Protein AF-A0A952C0V8-F1 (afdb_monomer)

Mean predicted aligned error: 5.32 Å

Nearest PDB structures (foldseek):
  3t0g-assembly1_A  TM=7.749E-01  e=5.370E-01  Escherichia coli K-12
  6ux3-assemb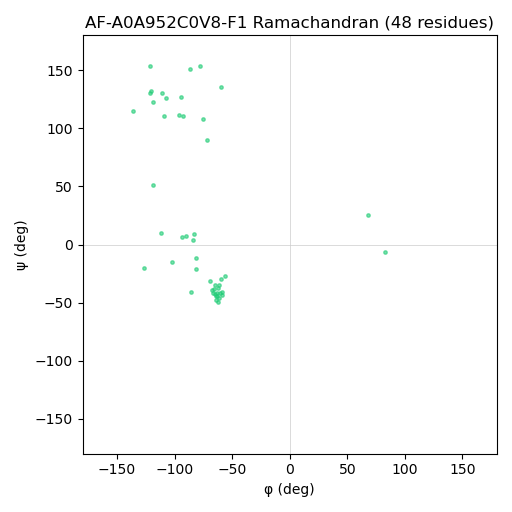ly1_B  TM=6.592E-01  e=5.001E-01  Enterobacter cloacae subsp. cloacae ATCC 13047
  3t0f-assembly2_B  TM=7.598E-01  e=1.261E+00  Escherichia coli K-12
  4n7b-assembly1_A  TM=7.143E-01  e=2.393E+00  Plasmodium falciparum
  3dnf-assembly1_A  TM=6.452E-01  e=2.076E+00  Aquifex aeolicus

Solvent-accessible surface area (backbone atoms only — not comparable to full-atom values): 3158 Å² total; per-residue (Å²): 112,70,66,60,56,50,71,73,41,75,62,44,82,35,82,34,67,80,73,58,64,68,52,50,53,51,48,53,49,30,48,75,71,71,39,59,57,45,78,48,74,67,30,78,83,76,70,73,84,121

Secondary structure (DSSP, 8-state):
-HHHHHHH-SEEEEEE-S--HHHHHHHHHHHHTT-EEEEEE--TTTS---

Radius of gyration: 11.67 Å; Cα contacts (8 Å, |Δ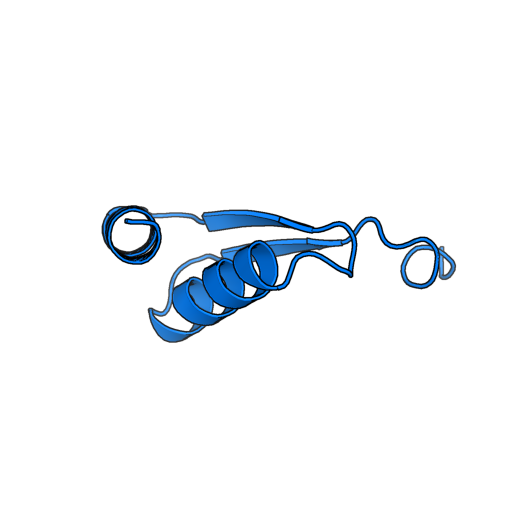i|>4): 62; chains: 1; bounding box: 31×18×22 Å

Sequence (50 aa):
RDRWLVDMSQHALFIWNGHSPGTLAGYEYAVQRGKDAHLKDFSPWRNSHV

Structure (mmCIF, N/CA/C/O backbone):
data_AF-A0A952C0V8-F1
#
_entry.id   AF-A0A952C0V8-F1
#
loop_
_atom_site.group_PDB
_atom_site.id
_atom_site.type_symbol
_atom_site.label_atom_id
_atom_site.label_alt_id
_atom_site.label_comp_id
_atom_site.label_asym_id
_atom_site.label_entity_id
_atom_site.label_seq_id
_atom_site.pdbx_PDB_ins_code
_atom_site.Cartn_x
_atom_site.Cartn_y
_atom_site.Cartn_z
_atom_site.occupancy
_atom_site.B_iso_or_equiv
_atom_site.auth_seq_id
_atom_site.auth_comp_id
_atom_site.auth_asym_id
_atom_site.auth_atom_id
_atom_site.pdbx_PDB_model_num
ATOM 1 N N . ARG A 1 1 ? -7.630 -4.009 -11.752 1.00 79.88 1 ARG A N 1
ATOM 2 C CA . ARG A 1 1 ? -7.036 -5.295 -11.320 1.00 79.88 1 ARG A CA 1
ATOM 3 C C . ARG A 1 1 ? -6.484 -5.185 -9.903 1.00 79.88 1 ARG A C 1
ATOM 5 O O . ARG A 1 1 ? -7.006 -5.846 -9.023 1.00 79.88 1 ARG A O 1
ATOM 12 N N . ASP A 1 2 ? -5.527 -4.293 -9.663 1.00 83.88 2 ASP A N 1
ATOM 13 C CA . ASP A 1 2 ? -4.788 -4.230 -8.391 1.00 83.88 2 ASP A CA 1
ATOM 14 C C . ASP A 1 2 ? -5.670 -3.847 -7.192 1.00 83.88 2 ASP A C 1
ATOM 16 O O . ASP A 1 2 ? -5.535 -4.423 -6.121 1.00 83.88 2 ASP A O 1
ATOM 20 N N . ARG A 1 3 ? -6.674 -2.983 -7.403 1.00 91.75 3 ARG A N 1
ATOM 21 C CA . ARG A 1 3 ? -7.692 -2.676 -6.381 1.00 91.75 3 ARG A CA 1
ATOM 22 C C . ARG A 1 3 ? -8.464 -3.911 -5.918 1.00 91.75 3 ARG A C 1
ATOM 24 O O . ARG A 1 3 ? -8.632 -4.104 -4.726 1.00 91.75 3 ARG A O 1
ATOM 31 N N . TRP A 1 4 ? -8.864 -4.774 -6.851 1.00 93.94 4 TRP A N 1
ATOM 32 C CA . TRP A 1 4 ? -9.591 -6.001 -6.520 1.00 93.94 4 TRP A CA 1
ATOM 33 C C . TRP A 1 4 ? -8.721 -6.973 -5.710 1.00 93.94 4 TRP A C 1
ATOM 35 O O . TRP A 1 4 ? -9.206 -7.574 -4.759 1.00 93.94 4 TRP A O 1
ATOM 45 N N . LEU A 1 5 ? -7.424 -7.071 -6.031 1.00 92.62 5 LEU A N 1
ATOM 46 C CA . LEU A 1 5 ? -6.476 -7.866 -5.241 1.00 92.62 5 LEU A CA 1
ATOM 47 C C . LEU A 1 5 ? -6.329 -7.324 -3.812 1.00 92.62 5 LEU A C 1
ATOM 49 O O . LEU A 1 5 ? -6.327 -8.106 -2.868 1.00 92.62 5 LEU A O 1
ATOM 53 N N . VAL A 1 6 ? -6.256 -5.999 -3.651 1.00 95.25 6 VAL A N 1
ATOM 54 C CA . VAL A 1 6 ? -6.191 -5.3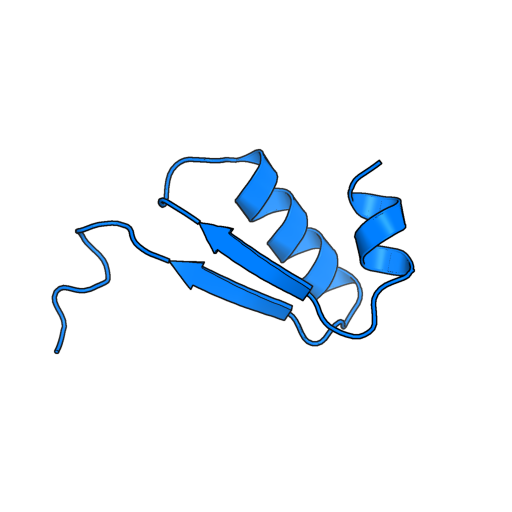39 -2.336 1.00 95.25 6 VAL A CA 1
ATOM 55 C C . VAL A 1 6 ? -7.483 -5.526 -1.541 1.00 95.25 6 VAL A C 1
ATOM 57 O O . VAL A 1 6 ? -7.443 -5.793 -0.344 1.00 95.25 6 VAL A O 1
ATOM 60 N N . ASP A 1 7 ? -8.644 -5.408 -2.185 1.00 95.50 7 ASP A N 1
ATOM 61 C CA . ASP A 1 7 ? -9.928 -5.586 -1.505 1.00 95.50 7 ASP A CA 1
ATOM 62 C C . ASP A 1 7 ? -10.080 -7.013 -0.956 1.00 95.50 7 ASP A C 1
ATOM 64 O O . ASP A 1 7 ? -10.560 -7.186 0.168 1.00 95.50 7 ASP A O 1
ATOM 68 N N . MET A 1 8 ? -9.593 -8.009 -1.703 1.00 96.25 8 MET A N 1
ATOM 69 C CA . MET A 1 8 ? -9.635 -9.425 -1.329 1.00 96.25 8 MET A CA 1
ATOM 70 C C . MET A 1 8 ? -8.530 -9.863 -0.358 1.00 96.25 8 MET A C 1
ATOM 72 O O . MET A 1 8 ? -8.611 -10.965 0.183 1.00 96.25 8 MET A O 1
ATOM 76 N N . SER A 1 9 ? -7.500 -9.048 -0.113 1.00 93.81 9 SER A N 1
ATOM 77 C CA . SER A 1 9 ? -6.404 -9.431 0.781 1.00 93.81 9 SER A CA 1
ATOM 78 C C . SER A 1 9 ? -6.707 -9.108 2.250 1.00 93.81 9 SER A C 1
ATOM 80 O O . SER A 1 9 ? -7.446 -8.174 2.567 1.00 93.81 9 SER A O 1
ATOM 82 N N . GLN A 1 10 ? -6.129 -9.882 3.171 1.00 93.81 10 GLN A N 1
ATOM 83 C CA . GLN A 1 10 ? -6.099 -9.535 4.601 1.00 93.81 10 GLN A CA 1
ATOM 84 C C . GLN A 1 10 ? -4.912 -8.623 4.931 1.00 93.81 10 GLN A C 1
ATOM 86 O O . GLN A 1 10 ? -5.082 -7.635 5.639 1.00 93.81 10 GLN A O 1
ATOM 91 N N . HIS A 1 11 ? -3.749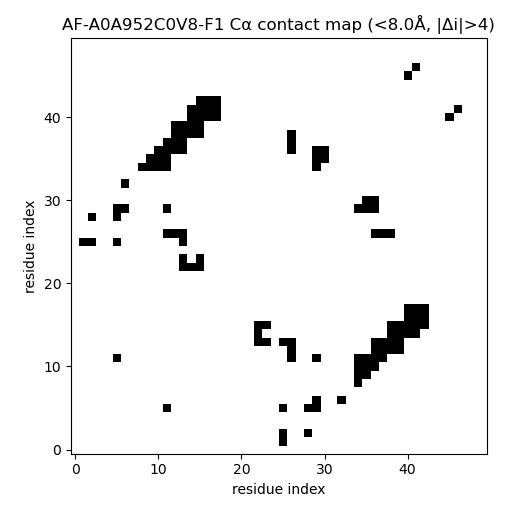 -8.913 4.342 1.00 95.88 11 HIS A N 1
ATOM 92 C CA . HIS A 1 11 ? -2.522 -8.125 4.469 1.00 95.88 11 HIS A CA 1
ATOM 93 C C . HIS A 1 11 ? -2.055 -7.658 3.090 1.00 95.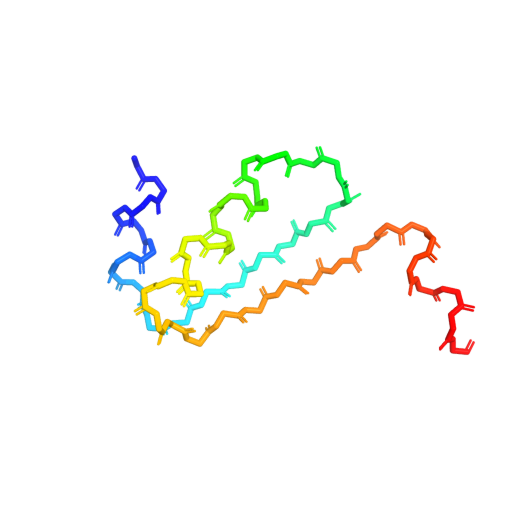88 11 HIS A C 1
ATOM 95 O O . HIS A 1 11 ? -2.351 -8.302 2.076 1.00 95.88 11 HIS A O 1
ATOM 101 N N . ALA A 1 12 ? -1.320 -6.549 3.033 1.00 95.44 12 ALA A N 1
ATOM 102 C CA . ALA A 1 12 ? -0.777 -6.034 1.781 1.00 95.44 12 ALA A CA 1
ATOM 103 C C . ALA A 1 12 ? 0.681 -5.583 1.949 1.00 95.44 12 ALA A C 1
ATOM 105 O O . ALA A 1 12 ? 0.965 -4.627 2.662 1.00 95.44 12 ALA A O 1
ATOM 106 N N . LEU A 1 13 ? 1.612 -6.259 1.270 1.00 95.00 13 LEU A N 1
ATOM 107 C CA . LEU A 1 13 ? 3.032 -5.905 1.255 1.00 95.00 13 LEU A CA 1
ATOM 108 C C . LEU A 1 13 ? 3.414 -5.318 -0.103 1.00 95.00 13 LEU A C 1
ATOM 110 O O . LEU A 1 13 ? 3.233 -5.956 -1.139 1.00 95.00 13 LEU A O 1
ATOM 114 N N . PHE A 1 14 ? 4.008 -4.130 -0.082 1.00 94.31 14 PHE A N 1
ATOM 115 C CA . PHE A 1 14 ? 4.490 -3.433 -1.265 1.00 94.31 14 PHE A CA 1
ATOM 116 C C . PHE A 1 14 ? 5.998 -3.226 -1.166 1.00 94.31 14 PHE A C 1
ATOM 118 O O . PHE A 1 14 ? 6.495 -2.609 -0.225 1.00 94.31 14 PHE A O 1
ATOM 125 N N . ILE A 1 15 ? 6.728 -3.736 -2.157 1.00 93.19 15 ILE A N 1
ATOM 126 C CA . ILE A 1 15 ? 8.170 -3.526 -2.308 1.00 93.19 15 ILE A CA 1
ATOM 127 C C . ILE A 1 15 ? 8.364 -2.372 -3.281 1.00 93.19 15 ILE A C 1
ATOM 129 O O . ILE A 1 15 ? 8.042 -2.493 -4.464 1.00 93.19 15 ILE A O 1
ATOM 133 N N . TRP A 1 16 ? 8.860 -1.246 -2.779 1.00 91.12 16 TRP A N 1
ATOM 134 C CA . TRP A 1 16 ? 8.934 -0.002 -3.528 1.00 91.12 16 TRP A CA 1
ATOM 135 C C . TRP A 1 16 ? 10.369 0.497 -3.655 1.00 91.12 16 TRP A C 1
ATOM 137 O O . TRP A 1 16 ? 11.121 0.573 -2.688 1.00 91.12 16 TRP A O 1
ATOM 147 N N . ASN A 1 17 ? 10.744 0.853 -4.880 1.00 85.56 17 ASN A N 1
ATOM 148 C CA . ASN A 1 17 ? 12.059 1.393 -5.219 1.00 85.56 17 ASN A CA 1
ATOM 149 C C . ASN A 1 17 ? 12.127 2.930 -5.118 1.00 85.56 17 ASN A C 1
ATOM 151 O O . ASN A 1 17 ? 13.099 3.518 -5.578 1.00 85.56 17 ASN A O 1
ATOM 155 N N . GLY A 1 18 ? 11.080 3.582 -4.599 1.00 87.38 18 GLY A N 1
ATOM 156 C CA . GLY A 1 18 ? 10.961 5.042 -4.512 1.00 87.38 18 GLY A CA 1
ATOM 157 C C . GLY A 1 18 ? 10.472 5.736 -5.789 1.00 87.38 18 GLY A C 1
ATOM 158 O O . GLY A 1 18 ? 10.208 6.933 -5.764 1.00 87.38 18 GLY A O 1
ATOM 159 N N . HIS A 1 19 ? 10.322 5.008 -6.902 1.00 89.88 19 HIS A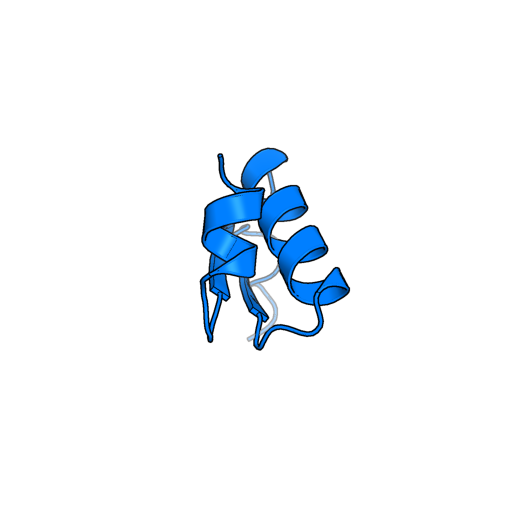 N 1
ATO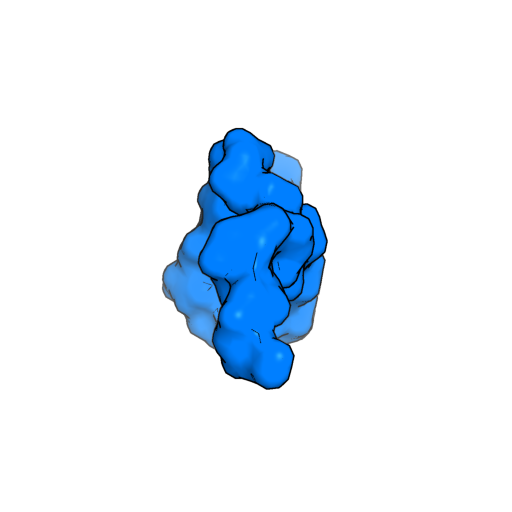M 160 C CA . HIS A 1 19 ? 10.011 5.608 -8.206 1.00 89.88 19 HIS A CA 1
ATOM 161 C C . HIS A 1 19 ? 8.788 5.012 -8.903 1.00 89.88 19 HIS A C 1
ATOM 163 O O . HIS A 1 19 ? 8.238 5.661 -9.783 1.00 89.88 19 HIS A O 1
ATOM 169 N N . SER A 1 20 ? 8.346 3.801 -8.548 1.00 89.56 20 SER A N 1
ATOM 170 C CA . SER A 1 20 ? 7.175 3.171 -9.178 1.00 89.56 20 SER A CA 1
ATOM 171 C C . SER A 1 20 ? 5.865 3.805 -8.677 1.00 89.56 20 SER A C 1
ATOM 173 O O . SER A 1 20 ? 5.473 3.533 -7.537 1.00 89.56 20 SER A O 1
ATOM 175 N N . PRO A 1 21 ? 5.145 4.607 -9.489 1.00 90.69 21 PRO A N 1
ATOM 176 C CA . PRO A 1 21 ? 3.916 5.262 -9.041 1.00 90.69 21 PRO A CA 1
ATOM 177 C C . PRO A 1 21 ? 2.780 4.256 -8.812 1.00 90.69 21 PRO A C 1
ATOM 179 O O . PRO A 1 21 ? 1.967 4.440 -7.914 1.00 90.69 21 PRO A O 1
ATOM 182 N N . GLY A 1 22 ? 2.742 3.156 -9.574 1.00 93.19 22 GLY A N 1
ATOM 183 C CA . GLY A 1 22 ? 1.717 2.120 -9.419 1.00 93.19 22 GLY A CA 1
ATOM 184 C C . GLY A 1 22 ? 1.838 1.361 -8.096 1.00 93.19 22 GLY A C 1
ATOM 185 O O . GLY A 1 22 ? 0.834 1.092 -7.442 1.00 93.19 22 GLY A O 1
ATOM 186 N N . THR A 1 23 ? 3.069 1.073 -7.663 1.00 93.38 23 THR A N 1
ATOM 187 C CA . THR A 1 23 ? 3.323 0.422 -6.370 1.00 93.38 23 THR A CA 1
ATOM 188 C C . THR A 1 23 ? 2.901 1.320 -5.209 1.00 93.38 23 THR A C 1
ATOM 190 O O . 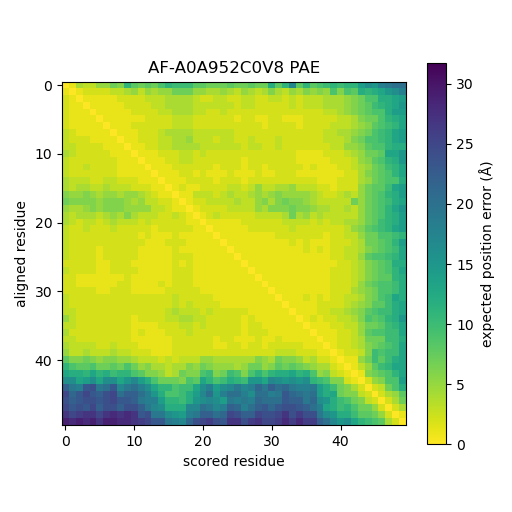THR A 1 23 ? 2.257 0.840 -4.278 1.00 93.38 23 THR A O 1
ATOM 193 N N . LEU A 1 24 ? 3.218 2.618 -5.286 1.00 93.25 24 LEU A N 1
ATOM 194 C CA . LEU A 1 24 ? 2.808 3.588 -4.273 1.00 93.25 24 LEU A CA 1
ATOM 195 C C . LEU A 1 24 ? 1.280 3.735 -4.231 1.00 93.25 24 LEU A C 1
ATOM 197 O O . LEU A 1 24 ? 0.689 3.600 -3.166 1.00 93.25 24 LEU A O 1
ATOM 201 N N . ALA A 1 25 ? 0.631 3.894 -5.387 1.00 95.31 25 ALA A N 1
ATOM 202 C CA . ALA A 1 25 ? -0.824 4.007 -5.474 1.00 95.31 25 ALA A CA 1
ATO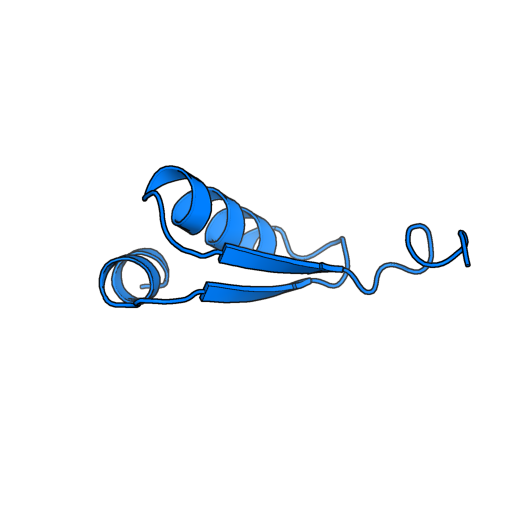M 203 C C . ALA A 1 25 ? -1.553 2.752 -4.952 1.00 95.31 25 ALA A C 1
ATOM 205 O O . ALA A 1 25 ? -2.622 2.853 -4.351 1.00 95.31 25 ALA A O 1
ATOM 206 N N . GLY A 1 26 ? -0.983 1.559 -5.161 1.00 95.19 26 GLY A N 1
ATOM 207 C CA . GLY A 1 26 ? -1.500 0.315 -4.588 1.00 95.19 26 GLY A CA 1
ATOM 208 C C . GLY A 1 26 ? -1.429 0.302 -3.059 1.00 95.19 26 GLY A C 1
ATOM 209 O O . GLY A 1 26 ? -2.412 -0.052 -2.406 1.00 95.19 26 GLY A O 1
ATOM 210 N N . TYR A 1 27 ? -0.298 0.738 -2.496 1.00 95.75 27 TYR A N 1
ATOM 211 C CA . TYR A 1 27 ? -0.116 0.879 -1.051 1.00 95.75 27 TYR A CA 1
ATOM 212 C C . TYR A 1 27 ? -1.081 1.901 -0.447 1.00 95.75 27 TYR A C 1
ATOM 214 O O . TYR A 1 27 ? -1.787 1.588 0.510 1.00 95.75 27 TYR A O 1
ATOM 222 N N . GLU A 1 28 ? -1.178 3.091 -1.037 1.00 95.62 28 GLU A N 1
ATOM 223 C CA . GLU A 1 28 ? -2.092 4.144 -0.584 1.00 95.62 28 GLU A CA 1
ATOM 224 C C . GLU A 1 28 ? -3.549 3.677 -0.612 1.00 95.62 28 GLU A C 1
ATOM 226 O O . GLU A 1 28 ? -4.301 3.920 0.333 1.00 95.62 28 GLU A O 1
ATOM 231 N N . TYR A 1 29 ? -3.944 2.946 -1.659 1.00 96.94 29 TYR A N 1
ATOM 232 C CA . TYR A 1 29 ? -5.272 2.347 -1.727 1.00 96.94 29 TYR A CA 1
ATOM 233 C C . TYR A 1 29 ? -5.489 1.320 -0.606 1.00 96.94 29 TYR A C 1
ATOM 235 O O . TYR A 1 29 ? -6.526 1.355 0.047 1.00 96.94 29 TYR A O 1
ATOM 243 N N . ALA A 1 30 ? -4.521 0.443 -0.320 1.00 97.12 30 ALA A N 1
ATOM 244 C CA . ALA A 1 30 ? -4.635 -0.522 0.779 1.00 97.12 30 ALA A CA 1
ATOM 245 C C . ALA A 1 30 ? -4.809 0.159 2.147 1.00 97.12 30 ALA A C 1
ATOM 247 O O . ALA A 1 30 ? -5.676 -0.247 2.925 1.00 97.12 30 ALA A O 1
ATOM 248 N N . VAL A 1 31 ? -4.066 1.242 2.398 1.00 96.75 31 VAL A N 1
ATOM 249 C CA . VAL A 1 31 ? -4.216 2.075 3.602 1.00 96.75 31 VAL A CA 1
ATOM 250 C C . VAL A 1 31 ? -5.616 2.691 3.676 1.00 96.75 31 VAL A C 1
ATOM 252 O O . VAL A 1 31 ? -6.272 2.593 4.711 1.00 96.75 31 VAL A O 1
ATOM 255 N N . GLN A 1 32 ? -6.127 3.262 2.579 1.00 97.19 32 GLN A N 1
ATOM 256 C CA . GLN A 1 32 ? -7.484 3.832 2.537 1.00 97.19 32 GLN A CA 1
ATOM 257 C C . GLN A 1 32 ? -8.583 2.805 2.836 1.00 97.19 32 GLN A C 1
ATOM 259 O O . GLN A 1 32 ? -9.637 3.159 3.360 1.00 97.19 32 GLN A O 1
ATOM 264 N N . ARG A 1 33 ? -8.359 1.529 2.507 1.00 96.19 33 ARG A N 1
ATOM 265 C CA . ARG A 1 33 ? -9.296 0.431 2.791 1.00 96.19 33 ARG A CA 1
ATOM 266 C C . ARG A 1 33 ? -9.150 -0.133 4.209 1.00 96.19 33 ARG A C 1
ATOM 268 O O . ARG A 1 33 ? -9.835 -1.100 4.534 1.00 96.19 33 ARG A O 1
ATOM 275 N N . GLY A 1 34 ? -8.282 0.452 5.040 1.00 95.81 34 GLY A N 1
ATOM 276 C CA . GLY A 1 34 ? -8.041 0.017 6.416 1.00 95.81 34 GLY A CA 1
ATOM 277 C C . GLY A 1 34 ? -7.353 -1.345 6.508 1.00 95.81 34 GLY A C 1
ATOM 278 O O . GLY A 1 34 ? -7.552 -2.063 7.485 1.00 95.81 34 GLY A O 1
ATOM 279 N N . LYS A 1 35 ? -6.598 -1.738 5.475 1.00 96.19 35 LYS A N 1
ATOM 280 C CA . LYS A 1 35 ? -5.848 -2.998 5.470 1.00 96.19 35 LYS A CA 1
ATOM 281 C C . LYS A 1 35 ? -4.569 -2.858 6.291 1.00 96.19 35 LYS A C 1
ATOM 283 O O . LYS A 1 35 ? -3.998 -1.771 6.379 1.00 96.19 35 LYS A O 1
ATOM 288 N N . ASP A 1 36 ? -4.087 -3.981 6.814 1.00 96.12 36 ASP A N 1
ATOM 289 C CA . ASP A 1 36 ? -2.745 -4.079 7.387 1.00 96.12 36 ASP A CA 1
ATOM 290 C C . ASP A 1 36 ? -1.709 -4.032 6.252 1.00 96.12 36 ASP A C 1
ATOM 292 O O . ASP A 1 36 ? -1.415 -5.033 5.586 1.00 96.12 36 ASP A O 1
ATOM 296 N N . ALA A 1 37 ? -1.280 -2.811 5.930 1.00 96.69 37 ALA A N 1
ATOM 297 C CA . ALA A 1 37 ? -0.491 -2.495 4.752 1.00 96.69 37 ALA A CA 1
ATOM 298 C C . ALA A 1 37 ? 0.935 -2.087 5.132 1.00 96.69 37 ALA A C 1
ATOM 300 O O . ALA A 1 37 ? 1.153 -1.188 5.943 1.00 96.69 37 ALA A O 1
ATOM 301 N N . HIS A 1 38 ? 1.918 -2.692 4.469 1.00 95.62 38 HIS A N 1
ATOM 302 C CA . HIS A 1 38 ? 3.334 -2.424 4.677 1.00 95.62 38 HIS A CA 1
ATOM 303 C C . HIS A 1 38 ? 3.989 -1.968 3.377 1.00 95.62 38 HIS A C 1
ATOM 305 O O . HIS A 1 38 ? 3.891 -2.638 2.347 1.00 95.62 38 HIS A O 1
ATOM 311 N N . LEU A 1 39 ? 4.721 -0.858 3.444 1.00 94.62 39 LEU A N 1
ATOM 312 C CA . LEU A 1 39 ? 5.560 -0.374 2.355 1.00 94.62 39 LEU A CA 1
ATOM 313 C C . LEU A 1 39 ? 7.026 -0.556 2.736 1.00 94.62 39 LEU A C 1
ATOM 315 O O . LEU A 1 39 ? 7.538 0.143 3.611 1.00 94.62 39 LEU A O 1
ATOM 319 N N . LYS A 1 40 ? 7.715 -1.479 2.067 1.00 93.19 40 LYS A N 1
ATOM 320 C CA . LYS A 1 40 ? 9.163 -1.608 2.194 1.00 93.19 40 LYS A CA 1
ATOM 321 C C . LYS A 1 40 ? 9.838 -0.787 1.103 1.00 93.19 40 LYS A C 1
ATOM 323 O O . LYS A 1 40 ? 9.769 -1.129 -0.075 1.00 93.19 40 LYS A O 1
ATOM 328 N N . ASP A 1 41 ? 10.488 0.288 1.530 1.00 86.88 41 ASP A N 1
ATOM 329 C CA . ASP A 1 41 ? 11.225 1.218 0.679 1.00 86.88 41 ASP A CA 1
ATOM 330 C C . ASP A 1 41 ? 12.713 0.830 0.617 1.00 86.88 41 ASP A C 1
ATOM 332 O O . ASP A 1 41 ? 13.367 0.647 1.649 1.00 86.88 41 ASP A O 1
ATOM 336 N N . PHE A 1 42 ? 13.236 0.678 -0.599 1.00 77.88 42 PHE A N 1
ATOM 337 C CA . PHE A 1 42 ? 14.646 0.375 -0.869 1.00 77.88 42 PHE A CA 1
ATOM 338 C C . PHE A 1 42 ? 15.384 1.534 -1.542 1.00 77.88 42 PHE A C 1
ATOM 340 O O . PHE A 1 42 ? 16.511 1.356 -2.003 1.00 77.88 42 PHE A O 1
ATOM 347 N N . SER A 1 43 ? 14.769 2.715 -1.620 1.00 76.88 43 SER A N 1
ATOM 348 C CA . SER A 1 43 ? 15.437 3.879 -2.186 1.00 76.88 43 SER A CA 1
ATOM 349 C C . SER A 1 43 ? 16.712 4.209 -1.382 1.00 76.88 43 SER A C 1
ATOM 351 O O . SER A 1 43 ? 16.690 4.180 -0.144 1.00 76.88 43 SER A O 1
ATOM 353 N N . PRO A 1 44 ? 17.842 4.513 -2.056 1.00 66.38 44 PRO A N 1
ATOM 354 C CA . PRO A 1 44 ? 19.136 4.728 -1.400 1.00 66.38 44 PRO A CA 1
ATOM 355 C C . PRO A 1 44 ? 19.108 5.822 -0.329 1.00 66.38 44 PRO A C 1
ATOM 357 O O . PRO A 1 44 ? 19.888 5.796 0.611 1.00 66.38 44 PRO A O 1
ATOM 360 N N . TRP A 1 45 ? 18.193 6.779 -0.468 1.00 59.41 45 TRP A N 1
ATOM 361 C CA . TRP A 1 45 ? 18.129 8.006 0.323 1.00 59.41 45 TRP A CA 1
ATOM 362 C C . TRP A 1 45 ? 17.466 7.817 1.692 1.00 59.41 45 TRP A C 1
ATOM 364 O O . TRP A 1 45 ? 17.663 8.636 2.585 1.00 59.41 45 TRP A O 1
ATOM 374 N N . ARG A 1 46 ? 16.659 6.762 1.866 1.00 55.81 46 ARG A N 1
ATOM 375 C CA . ARG A 1 46 ? 15.872 6.540 3.090 1.00 55.81 46 ARG A CA 1
ATOM 376 C C . ARG A 1 46 ? 16.481 5.495 4.029 1.00 55.81 46 ARG A C 1
ATOM 378 O O . ARG A 1 46 ? 16.114 5.454 5.198 1.00 55.81 46 ARG A O 1
ATOM 385 N N . ASN A 1 47 ? 17.434 4.697 3.542 1.00 55.34 47 ASN A N 1
ATOM 386 C CA . ASN A 1 47 ? 18.150 3.688 4.332 1.00 55.34 47 ASN A CA 1
ATOM 387 C C . ASN A 1 47 ? 19.479 4.196 4.933 1.00 55.34 47 ASN A C 1
ATOM 389 O O . ASN A 1 47 ? 20.195 3.417 5.549 1.00 55.34 47 ASN A O 1
ATOM 393 N N . SER A 1 48 ? 19.794 5.491 4.807 1.00 55.53 48 SER A N 1
ATOM 394 C CA . SER A 1 48 ? 21.031 6.114 5.321 1.00 55.53 48 SER A CA 1
ATOM 395 C C . SER A 1 48 ? 20.991 6.513 6.805 1.00 55.53 48 SER A C 1
ATOM 397 O O . SER A 1 48 ? 21.882 7.222 7.261 1.00 55.53 48 SER A O 1
ATOM 399 N N . HIS A 1 49 ? 19.957 6.115 7.549 1.00 49.81 49 HIS A N 1
ATOM 400 C CA . HIS A 1 49 ? 19.797 6.435 8.975 1.00 49.81 49 HIS A CA 1
ATOM 401 C C . HIS A 1 49 ? 19.758 5.173 9.845 1.00 49.81 49 HIS A C 1
ATOM 403 O O . HIS A 1 49 ? 18.847 4.999 10.656 1.00 49.81 49 HIS A O 1
ATOM 409 N N . VAL A 1 50 ? 20.749 4.299 9.664 1.00 48.53 50 VAL A N 1
ATOM 410 C CA . VAL A 1 50 ? 21.133 3.294 10.666 1.00 48.53 50 VAL A CA 1
ATOM 411 C C . VAL A 1 50 ? 22.628 3.405 10.905 1.00 48.53 50 VAL A C 1
ATOM 413 O O . VAL A 1 50 ? 23.362 3.449 9.893 1.00 48.53 50 VAL A O 1
#

pLDDT: mean 87.43, std 13.73, range [48.53, 97.19]

Foldseek 3Di:
DLLVVLVPDQEEEAEDAPPDPVSVVSQVSSVVVVHNYDYHYPHPVVPPPD